Protein AF-A0A445EVN9-F1 (afdb_monomer_lite)

Organism: Arachis hypogaea (NCBI:txid3818)

Secondary structure (DSSP, 8-state):
--PPPPHHHHHHHSSGGG--HHHHHHHHHHHHHHHHHHHHHHHHHHTT--TT------HHHHHHHHGGGTTEEEEEESSSPPPHHHHHHHH-TTTEEEEE-STT-EEEEESSHHHHHHHHHS---EETTEEEE-

Radius of gyration: 21.84 Å; chains: 1; bounding box: 47×45×53 Å

pLDDT: mean 78.11, std 15.09, range [34.69, 95.94]

Structure (mmCIF, N/CA/C/O backbone):
data_AF-A0A445EVN9-F1
#
_entry.id   AF-A0A445EVN9-F1
#
loop_
_atom_site.group_PDB
_atom_site.id
_atom_site.type_symbol
_atom_site.label_atom_id
_atom_site.label_alt_id
_atom_site.label_comp_id
_atom_site.label_asym_id
_atom_site.label_entity_id
_atom_site.label_seq_id
_atom_site.pdbx_PDB_ins_code
_atom_site.Cartn_x
_atom_site.Cartn_y
_atom_site.Cartn_z
_atom_site.occupancy
_atom_site.B_iso_or_equiv
_atom_site.auth_seq_id
_atom_site.auth_comp_id
_atom_site.auth_asym_id
_atom_site.auth_atom_id
_atom_site.pdbx_PDB_model_num
ATOM 1 N N . MET A 1 1 ? 26.469 -20.222 -30.164 1.00 34.69 1 MET A N 1
ATOM 2 C CA . MET A 1 1 ? 27.110 -19.457 -29.073 1.00 34.69 1 MET A CA 1
ATOM 3 C C . MET A 1 1 ? 26.797 -17.992 -29.316 1.00 34.69 1 MET A C 1
ATOM 5 O O . MET A 1 1 ? 27.356 -17.423 -30.239 1.00 34.69 1 MET A O 1
ATOM 9 N N . ASN A 1 2 ? 25.846 -17.418 -28.577 1.00 35.78 2 ASN A N 1
ATOM 10 C CA . ASN A 1 2 ? 25.502 -16.001 -28.709 1.00 35.78 2 ASN A CA 1
ATOM 11 C C . ASN A 1 2 ? 26.506 -15.181 -27.894 1.00 35.78 2 ASN A C 1
ATOM 13 O O . ASN A 1 2 ? 26.498 -15.250 -26.665 1.00 35.78 2 ASN A O 1
ATOM 17 N N . GLN A 1 3 ? 27.384 -14.443 -28.573 1.00 41.44 3 GLN A N 1
ATOM 18 C CA . GLN A 1 3 ? 28.215 -13.430 -27.928 1.00 41.44 3 GLN A CA 1
ATOM 19 C C . GLN A 1 3 ? 27.314 -12.279 -27.473 1.00 41.44 3 GLN A C 1
ATOM 21 O O . GLN A 1 3 ? 26.595 -11.687 -28.274 1.00 41.44 3 GLN A O 1
ATOM 26 N N . LYS A 1 4 ? 27.328 -11.989 -26.169 1.00 44.84 4 LYS A N 1
ATOM 27 C CA . LYS A 1 4 ? 26.707 -10.784 -25.618 1.00 44.84 4 LYS A CA 1
ATOM 28 C C . LYS A 1 4 ? 27.562 -9.584 -26.022 1.00 44.84 4 LYS A C 1
ATOM 30 O O . LYS A 1 4 ? 28.739 -9.537 -25.678 1.00 44.84 4 LYS A O 1
ATOM 35 N N . ILE A 1 5 ? 26.961 -8.650 -26.750 1.00 50.25 5 ILE A N 1
ATOM 36 C CA . ILE A 1 5 ? 27.564 -7.360 -27.090 1.00 50.25 5 ILE A CA 1
ATOM 37 C C . ILE A 1 5 ? 27.671 -6.539 -25.786 1.00 50.25 5 ILE A C 1
ATOM 39 O O . ILE A 1 5 ? 26.686 -6.479 -25.042 1.00 50.25 5 ILE A O 1
ATOM 43 N N . PRO A 1 6 ? 28.841 -5.965 -25.449 1.00 55.69 6 PRO A N 1
ATOM 44 C CA . PRO A 1 6 ? 29.012 -5.117 -24.273 1.00 55.69 6 PRO A CA 1
ATOM 45 C C . PRO A 1 6 ? 28.064 -3.915 -24.303 1.00 55.69 6 PRO A C 1
ATOM 47 O O . PRO A 1 6 ? 27.821 -3.332 -25.355 1.00 55.69 6 PRO A O 1
ATOM 50 N N . TYR A 1 7 ? 27.560 -3.503 -23.138 1.00 45.84 7 TYR A N 1
ATOM 51 C CA . TYR A 1 7 ? 26.617 -2.383 -23.006 1.00 45.84 7 TYR A CA 1
ATOM 52 C C . TYR A 1 7 ? 27.130 -1.087 -23.664 1.00 45.84 7 TYR A C 1
ATOM 54 O O . TYR A 1 7 ? 26.363 -0.362 -24.287 1.00 45.84 7 TYR A O 1
ATOM 62 N N . LEU A 1 8 ? 28.444 -0.847 -23.601 1.00 49.94 8 LEU A N 1
ATOM 63 C CA . LEU A 1 8 ? 29.109 0.277 -24.268 1.00 49.94 8 LEU A CA 1
ATOM 64 C C . LEU A 1 8 ? 28.982 0.233 -25.800 1.00 49.94 8 LEU A C 1
ATOM 66 O O . LEU A 1 8 ? 28.752 1.271 -26.406 1.00 49.94 8 LEU A O 1
ATOM 70 N N . ASP A 1 9 ? 29.02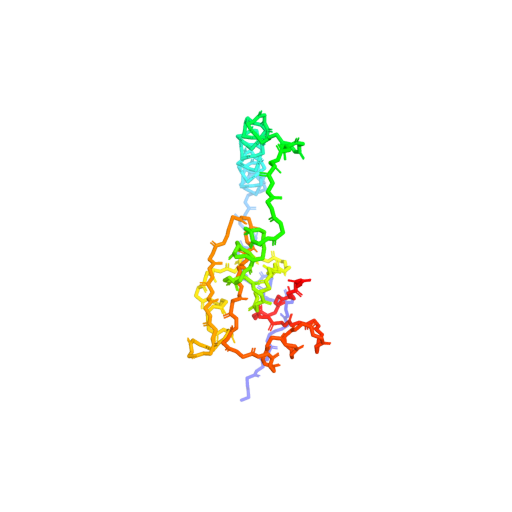8 -0.947 -26.417 1.00 50.34 9 ASP A N 1
ATOM 71 C CA . ASP A 1 9 ? 28.878 -1.093 -27.871 1.00 50.34 9 ASP A CA 1
ATOM 72 C C . ASP A 1 9 ? 27.411 -0.963 -28.318 1.00 50.34 9 ASP A C 1
ATOM 74 O O . ASP A 1 9 ? 27.139 -0.520 -29.433 1.00 50.34 9 ASP A O 1
ATOM 78 N N . MET A 1 10 ? 26.443 -1.280 -27.446 1.00 51.41 10 MET A N 1
ATOM 79 C CA . MET A 1 10 ? 25.017 -1.049 -27.730 1.00 51.41 10 MET A CA 1
ATOM 80 C C . MET A 1 10 ? 24.660 0.446 -27.703 1.00 51.41 10 MET A C 1
ATOM 82 O O . MET A 1 10 ? 23.813 0.893 -28.475 1.00 51.41 10 MET A O 1
ATOM 86 N N . VAL A 1 11 ? 25.324 1.218 -26.837 1.00 52.47 11 VAL A N 1
ATOM 87 C CA . VAL A 1 11 ? 25.131 2.672 -26.709 1.00 52.47 11 VAL A CA 1
ATOM 88 C C . VAL A 1 11 ? 25.757 3.427 -27.886 1.00 52.47 11 VAL A C 1
ATOM 90 O O . VAL A 1 11 ? 25.196 4.421 -28.335 1.00 52.47 11 VAL A O 1
ATOM 93 N N . VAL A 1 12 ? 26.867 2.927 -28.435 1.00 53.94 12 VAL A N 1
ATOM 94 C CA . VAL A 1 12 ? 27.534 3.526 -29.605 1.00 53.94 12 VAL A CA 1
ATOM 95 C C . VAL A 1 12 ? 26.875 3.093 -30.929 1.00 53.94 12 VAL A C 1
ATOM 97 O O . VAL A 1 12 ? 26.947 3.812 -31.917 1.00 53.94 12 VAL A O 1
ATOM 100 N N . GLY A 1 13 ? 26.174 1.951 -30.964 1.00 48.75 13 GLY A N 1
ATOM 101 C CA . GLY A 1 13 ? 25.584 1.396 -32.193 1.00 48.75 13 GLY A CA 1
ATOM 102 C C . GLY A 1 13 ? 24.189 1.907 -32.582 1.00 48.75 13 GLY A C 1
ATOM 103 O O . GLY A 1 13 ? 23.789 1.744 -33.733 1.00 48.75 13 GLY A O 1
ATOM 104 N N . ASN A 1 14 ? 23.444 2.532 -31.664 1.00 51.78 14 ASN A N 1
ATOM 105 C CA . ASN A 1 14 ? 22.074 2.992 -31.915 1.00 51.78 14 ASN A CA 1
ATOM 106 C C . ASN A 1 14 ? 21.975 4.523 -31.918 1.00 51.78 14 ASN A C 1
ATOM 108 O O . ASN A 1 14 ? 21.454 5.129 -30.989 1.00 51.78 14 ASN A O 1
ATOM 112 N N . GLY A 1 15 ? 22.439 5.145 -33.004 1.00 51.81 15 GLY A N 1
ATOM 113 C CA . GLY A 1 15 ? 21.881 6.408 -33.504 1.00 51.81 15 GLY A CA 1
ATOM 114 C C . GLY A 1 15 ? 22.000 7.657 -32.622 1.00 51.81 15 GLY A C 1
ATOM 115 O O . GLY A 1 15 ? 21.348 8.652 -32.934 1.00 51.81 15 GLY A O 1
ATOM 116 N N . PHE A 1 16 ? 22.828 7.655 -31.575 1.00 49.03 16 PHE A N 1
ATOM 117 C CA . PHE A 1 16 ? 23.140 8.880 -30.829 1.00 49.03 16 PHE A CA 1
ATOM 118 C C . PHE A 1 16 ? 23.998 9.864 -31.637 1.00 49.03 16 PHE A C 1
ATOM 120 O O . PHE A 1 16 ? 23.932 11.065 -31.390 1.00 49.03 16 PHE A O 1
ATOM 127 N N . ASP A 1 17 ? 24.698 9.388 -32.671 1.00 51.22 17 ASP A N 1
ATOM 128 C CA . ASP A 1 17 ? 25.551 10.207 -33.545 1.00 51.22 17 ASP A CA 1
ATOM 129 C C . ASP A 1 17 ? 24.774 11.237 -34.394 1.00 51.22 17 ASP A C 1
ATOM 131 O O . ASP A 1 17 ? 25.381 12.108 -35.012 1.00 51.22 17 ASP A O 1
ATOM 135 N N . ASN A 1 18 ? 23.435 11.165 -34.417 1.00 55.16 18 ASN A N 1
ATOM 136 C CA . ASN A 1 18 ? 22.561 12.063 -35.185 1.00 55.16 18 ASN A CA 1
ATOM 137 C C . ASN A 1 18 ? 21.544 12.838 -34.330 1.00 55.16 18 ASN A C 1
ATOM 139 O O . ASN A 1 18 ? 20.679 13.524 -34.882 1.00 55.16 18 ASN A O 1
ATOM 143 N N . LEU A 1 19 ? 21.605 12.742 -33.000 1.00 58.00 19 LEU A N 1
ATOM 144 C CA . LEU A 1 19 ? 20.727 13.537 -32.144 1.00 58.00 19 LEU A CA 1
ATOM 145 C C . LEU A 1 19 ? 21.308 14.944 -32.003 1.00 58.00 19 LEU A C 1
ATOM 147 O O . LEU A 1 19 ? 22.260 15.169 -31.260 1.00 58.00 19 LEU A O 1
ATOM 151 N N . ASP A 1 20 ? 20.723 15.889 -32.744 1.00 76.31 20 ASP A N 1
ATOM 152 C CA . ASP A 1 20 ? 21.038 17.313 -32.628 1.00 76.31 20 ASP A CA 1
ATOM 153 C C . ASP A 1 20 ? 20.936 17.724 -31.145 1.00 76.31 20 ASP A C 1
ATOM 155 O O . ASP 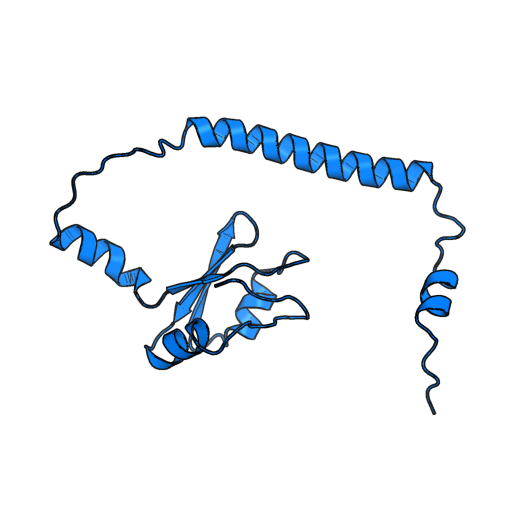A 1 20 ? 19.869 17.558 -30.540 1.00 76.31 20 ASP A O 1
ATOM 159 N N . PRO A 1 21 ? 22.004 18.277 -30.540 1.00 75.38 21 PRO A N 1
ATOM 160 C CA . PRO A 1 21 ? 21.973 18.802 -29.178 1.00 75.38 21 PRO A CA 1
ATOM 161 C C . PRO A 1 21 ? 20.806 19.761 -28.925 1.00 75.38 21 PRO A C 1
ATOM 163 O O . PRO A 1 21 ? 20.281 19.815 -27.814 1.00 75.38 21 PRO A O 1
ATOM 166 N N . LYS A 1 22 ? 20.348 20.482 -29.958 1.00 74.06 22 LYS A N 1
ATOM 167 C CA . LYS A 1 22 ? 19.146 21.319 -29.875 1.00 74.06 22 LYS A CA 1
ATOM 168 C C . LYS A 1 22 ? 17.882 2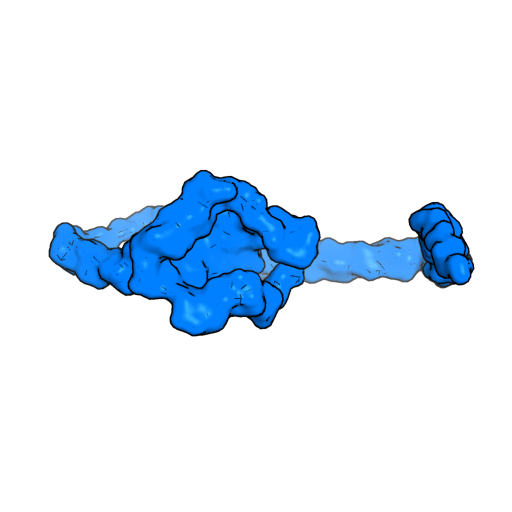0.498 -29.676 1.00 74.06 22 LYS A C 1
ATOM 170 O O . LYS A 1 22 ? 17.023 20.915 -28.910 1.00 74.06 22 LYS A O 1
ATOM 175 N N . LYS A 1 23 ? 17.774 19.332 -30.319 1.00 73.19 23 LYS A N 1
ATOM 176 C CA . LYS A 1 23 ? 16.617 18.447 -30.177 1.00 73.19 23 LYS A CA 1
ATOM 177 C C . LYS A 1 23 ? 16.560 17.812 -28.793 1.00 73.19 23 LYS A C 1
ATOM 179 O O . LYS A 1 23 ? 15.482 17.702 -28.225 1.00 73.19 23 LYS A O 1
ATOM 184 N N . ILE A 1 24 ? 17.716 17.466 -28.225 1.00 74.00 24 ILE A N 1
ATOM 185 C CA . ILE A 1 24 ? 17.816 17.013 -26.829 1.00 74.00 24 ILE A CA 1
ATOM 186 C C . ILE A 1 24 ? 17.387 18.136 -25.882 1.00 74.00 24 ILE A C 1
ATOM 188 O O . ILE A 1 24 ? 16.543 17.919 -25.019 1.00 74.00 24 ILE A O 1
ATOM 192 N N . ALA A 1 25 ? 17.925 19.345 -26.061 1.00 79.38 25 ALA A N 1
ATOM 193 C CA . ALA A 1 25 ? 17.560 20.494 -25.238 1.00 79.38 25 ALA A CA 1
ATOM 194 C C . ALA A 1 25 ? 16.063 20.831 -25.331 1.00 79.38 25 ALA A C 1
ATOM 196 O O . ALA A 1 25 ? 15.469 21.217 -24.331 1.00 79.38 25 ALA A O 1
ATOM 197 N N . GLU A 1 26 ? 15.454 20.657 -26.504 1.00 83.94 26 GLU A N 1
ATOM 198 C CA . GLU A 1 26 ? 14.024 20.867 -26.729 1.00 83.94 26 GLU A CA 1
ATOM 199 C C . GLU A 1 26 ? 13.174 19.810 -26.014 1.00 83.94 26 GLU A C 1
ATOM 201 O O . GLU A 1 26 ? 12.278 20.181 -25.265 1.00 83.94 26 GLU A O 1
ATOM 206 N N . LEU A 1 27 ? 13.505 18.520 -26.151 1.00 76.56 27 LEU A N 1
ATOM 207 C CA . LEU A 1 27 ? 12.807 17.435 -25.445 1.00 76.56 27 LEU A CA 1
ATOM 208 C C . LEU A 1 27 ? 12.886 17.605 -23.922 1.00 76.56 27 LEU A C 1
ATOM 210 O O . LEU A 1 27 ? 11.885 17.464 -23.224 1.00 76.56 27 LEU A O 1
ATOM 214 N N . VAL A 1 28 ? 14.066 17.969 -23.413 1.00 77.56 28 VAL A N 1
ATOM 215 C CA . VAL A 1 28 ? 14.262 18.258 -21.989 1.00 77.56 28 VAL A CA 1
ATOM 216 C C . VAL A 1 28 ? 13.456 19.496 -21.583 1.00 77.56 28 VAL A C 1
ATOM 218 O O . VAL A 1 28 ? 12.756 19.471 -20.577 1.00 77.56 28 VAL A O 1
ATOM 221 N N . ALA A 1 29 ? 13.487 20.578 -22.364 1.00 84.81 29 ALA A N 1
ATOM 222 C CA . ALA A 1 29 ? 12.720 21.784 -22.056 1.00 84.81 29 ALA A CA 1
ATOM 223 C C . ALA A 1 29 ? 11.202 21.531 -22.046 1.00 84.81 29 ALA A C 1
ATOM 225 O O . ALA A 1 29 ? 10.507 22.052 -21.173 1.00 84.81 29 ALA A O 1
ATOM 226 N N . GLU A 1 30 ? 10.688 20.722 -22.974 1.00 78.50 30 GLU A N 1
ATOM 227 C CA . GLU A 1 30 ? 9.281 20.315 -23.033 1.00 78.50 30 GLU A CA 1
ATOM 228 C C . GLU A 1 30 ? 8.870 19.512 -21.791 1.00 78.50 30 GLU A C 1
ATOM 230 O O . GLU A 1 30 ? 7.841 19.814 -21.181 1.00 78.50 30 GLU A O 1
ATOM 235 N N . GLU A 1 31 ? 9.694 18.551 -21.364 1.00 81.12 31 GLU A N 1
ATOM 236 C CA . GLU A 1 31 ? 9.481 17.776 -20.138 1.00 81.12 31 GLU A CA 1
ATOM 237 C C . GLU A 1 31 ? 9.459 18.680 -18.892 1.00 81.12 31 GLU A C 1
ATOM 239 O O . GLU A 1 31 ? 8.527 18.619 -18.087 1.00 81.12 31 GLU A O 1
ATOM 244 N N . TYR A 1 32 ? 10.433 19.588 -18.759 1.00 74.88 32 TYR A N 1
ATOM 245 C CA . TYR A 1 32 ? 10.504 20.538 -17.643 1.00 74.88 32 TYR A CA 1
ATOM 246 C C . TYR A 1 32 ? 9.304 21.493 -17.607 1.00 74.88 32 TYR A C 1
ATOM 248 O O . TYR A 1 32 ? 8.719 21.707 -16.545 1.00 74.88 32 TYR A O 1
ATOM 256 N N . MET A 1 33 ? 8.907 22.045 -18.755 1.00 82.31 33 MET A N 1
ATOM 257 C CA . MET A 1 33 ? 7.748 22.938 -18.872 1.00 82.31 33 MET A CA 1
ATOM 258 C C . MET A 1 33 ? 6.434 22.208 -18.566 1.00 82.31 33 MET A C 1
ATOM 260 O O . MET A 1 33 ? 5.535 22.786 -17.953 1.00 82.31 33 MET A O 1
ATOM 264 N N . SER A 1 34 ? 6.318 20.940 -18.972 1.00 73.88 34 SER A N 1
ATOM 265 C CA . SER A 1 34 ? 5.175 20.081 -18.647 1.00 73.88 34 SER A CA 1
ATOM 266 C C . SER A 1 34 ? 5.092 19.821 -17.142 1.00 73.88 34 SER A C 1
ATOM 268 O O . SER A 1 34 ? 4.049 20.057 -16.529 1.00 73.88 34 SER A O 1
ATOM 270 N N . ASN A 1 35 ? 6.213 19.442 -16.522 1.00 71.69 35 ASN A N 1
ATOM 271 C CA . ASN A 1 35 ? 6.305 19.240 -15.078 1.00 71.69 35 ASN A CA 1
ATOM 272 C C . ASN A 1 35 ? 5.999 20.530 -14.304 1.00 71.69 35 ASN A C 1
ATOM 274 O O . ASN A 1 35 ? 5.308 20.492 -13.288 1.00 71.69 35 ASN A O 1
ATOM 278 N N . GLN A 1 36 ? 6.448 21.687 -14.799 1.00 75.38 36 GLN A N 1
ATOM 279 C CA . GLN A 1 36 ? 6.161 22.980 -14.183 1.00 75.38 36 GLN A CA 1
ATOM 280 C C . GLN A 1 36 ? 4.671 23.338 -14.252 1.00 75.38 36 GLN A C 1
ATOM 282 O O . GLN A 1 36 ? 4.094 23.705 -13.231 1.00 75.38 36 GLN A O 1
ATOM 287 N N . LYS A 1 37 ? 4.023 23.179 -15.413 1.00 75.44 37 LYS A N 1
ATOM 288 C CA . LYS A 1 37 ? 2.571 23.392 -15.547 1.00 75.44 37 LYS A CA 1
ATOM 289 C C . LYS A 1 37 ? 1.768 22.443 -14.660 1.00 75.44 37 LYS A C 1
ATOM 291 O O . LYS A 1 37 ? 0.773 22.853 -14.069 1.00 75.44 37 LYS A O 1
ATOM 296 N N . PHE A 1 38 ? 2.207 21.191 -14.545 1.00 71.19 38 PHE A N 1
ATOM 297 C CA . PHE A 1 38 ? 1.605 20.214 -13.644 1.00 71.19 38 PHE A CA 1
ATOM 298 C C . PHE A 1 38 ? 1.724 20.645 -12.172 1.00 71.19 38 PHE A C 1
ATOM 300 O O . PHE A 1 38 ? 0.738 20.640 -11.436 1.00 71.19 38 PHE A O 1
ATOM 307 N N . LEU A 1 39 ? 2.908 21.103 -11.755 1.00 69.00 39 LEU A N 1
ATOM 308 C CA . LEU A 1 39 ? 3.152 21.641 -10.413 1.00 69.00 39 LEU A CA 1
ATOM 309 C C . LEU A 1 39 ? 2.322 22.903 -10.126 1.00 69.00 39 LEU A C 1
ATOM 311 O O . LEU A 1 39 ? 1.832 23.069 -9.012 1.00 69.00 39 LEU A O 1
ATOM 315 N N . GLU A 1 40 ? 2.149 23.788 -11.107 1.00 72.44 40 GLU A N 1
ATOM 316 C CA . GLU A 1 40 ? 1.320 24.995 -10.988 1.00 72.44 40 GLU A CA 1
ATOM 317 C C . GLU A 1 40 ? -0.168 24.649 -10.835 1.00 72.44 40 GLU A C 1
ATOM 319 O O . GLU A 1 40 ? -0.808 25.144 -9.910 1.00 72.44 40 GLU A O 1
ATOM 324 N N . ALA A 1 41 ? -0.696 23.716 -11.633 1.00 70.31 41 ALA A N 1
ATOM 325 C CA . ALA A 1 41 ? -2.072 23.236 -11.489 1.00 70.31 41 ALA A CA 1
ATOM 326 C C . ALA A 1 41 ? -2.331 22.562 -10.124 1.00 70.31 41 ALA A C 1
ATOM 328 O O . ALA A 1 41 ? -3.418 22.694 -9.557 1.00 70.31 41 ALA A O 1
ATOM 329 N N . ARG A 1 42 ? -1.330 21.873 -9.551 1.00 64.75 42 ARG A N 1
ATOM 330 C CA . ARG A 1 42 ? -1.427 21.315 -8.190 1.00 64.75 42 ARG A CA 1
ATOM 331 C C . ARG A 1 42 ? -1.447 22.384 -7.107 1.00 64.75 42 ARG A C 1
ATOM 333 O O . ARG A 1 42 ? -2.183 22.207 -6.142 1.00 64.75 42 ARG A O 1
ATOM 340 N N . LYS A 1 43 ? -0.704 23.487 -7.254 1.00 63.94 43 LYS A N 1
ATOM 341 C CA . LYS A 1 43 ? -0.745 24.599 -6.284 1.00 63.94 43 LYS A CA 1
ATOM 342 C C . LYS A 1 43 ? -2.151 25.181 -6.154 1.00 63.94 43 LYS A C 1
ATOM 344 O O . LYS A 1 43 ? -2.585 25.472 -5.043 1.00 63.94 43 LYS A O 1
ATOM 349 N N . ASP A 1 44 ? -2.883 25.284 -7.260 1.00 62.66 44 ASP A N 1
ATOM 350 C CA . ASP A 1 44 ? -4.275 25.738 -7.237 1.00 62.66 44 ASP A CA 1
ATOM 351 C C . ASP A 1 44 ? -5.177 24.740 -6.486 1.00 62.66 44 ASP A C 1
ATOM 353 O O . ASP A 1 44 ? -6.029 25.146 -5.695 1.00 62.66 44 ASP A O 1
ATOM 357 N N . LEU A 1 45 ? -4.943 23.429 -6.630 1.00 60.22 45 LEU A N 1
ATOM 358 C CA . LEU A 1 45 ? -5.658 22.387 -5.879 1.00 60.22 45 LEU A CA 1
ATOM 359 C C . LEU A 1 45 ? -5.266 22.339 -4.386 1.00 60.22 45 LEU A C 1
ATOM 361 O O . LEU A 1 45 ? -6.112 22.069 -3.533 1.00 60.22 45 LEU A O 1
ATOM 365 N N . GLU A 1 46 ? -4.012 22.646 -4.044 1.00 59.53 46 GLU A N 1
ATOM 366 C CA . GLU A 1 46 ? -3.536 22.738 -2.656 1.00 59.53 46 GLU A CA 1
ATOM 367 C C . GLU A 1 46 ? -4.268 23.834 -1.873 1.00 59.53 46 GLU A C 1
ATOM 369 O O . GLU A 1 46 ? -4.496 23.675 -0.676 1.00 59.53 46 GLU A O 1
ATOM 374 N N . THR A 1 47 ? -4.720 24.906 -2.538 1.00 59.62 47 THR A N 1
ATOM 375 C CA . THR A 1 47 ? -5.558 25.932 -1.891 1.00 59.62 47 THR A CA 1
ATOM 376 C C . THR A 1 47 ? -6.962 25.433 -1.523 1.00 59.62 47 THR A C 1
ATOM 378 O O . THR A 1 47 ? -7.597 26.003 -0.633 1.00 59.62 47 THR A O 1
ATOM 381 N N . LEU A 1 48 ? -7.439 24.351 -2.153 1.00 60.50 48 LEU A N 1
ATOM 382 C CA . LEU A 1 48 ? -8.719 23.703 -1.848 1.00 60.50 48 LEU A CA 1
ATOM 383 C C . LEU A 1 48 ? -8.585 22.656 -0.730 1.00 60.50 48 LEU A C 1
ATOM 385 O O . LEU A 1 48 ? -9.543 22.389 0.003 1.00 60.50 48 LEU A O 1
ATOM 389 N N . PHE A 1 49 ? -7.396 22.072 -0.566 1.00 62.44 49 PHE A N 1
ATOM 390 C CA . PHE A 1 49 ? -7.116 21.144 0.519 1.00 62.44 49 PHE A CA 1
ATOM 391 C C . PHE A 1 49 ? -6.907 21.930 1.814 1.00 62.44 49 PHE A C 1
ATOM 393 O O . PHE A 1 49 ? -5.897 22.595 1.999 1.00 62.44 49 PHE A O 1
ATOM 400 N N . ASN A 1 50 ? -7.861 21.856 2.742 1.00 68.56 50 ASN A N 1
ATOM 401 C CA . ASN A 1 50 ? -7.650 22.356 4.097 1.00 68.56 50 ASN A CA 1
ATOM 402 C C . ASN A 1 50 ? -6.925 21.270 4.917 1.00 68.56 50 ASN A C 1
ATOM 404 O O . ASN A 1 50 ? -7.596 20.364 5.424 1.00 68.56 50 ASN A O 1
ATOM 408 N N . PRO A 1 51 ? -5.594 21.352 5.126 1.00 67.31 51 PRO A N 1
ATOM 409 C CA . PRO A 1 51 ? -4.843 20.332 5.863 1.00 67.31 51 PRO A CA 1
ATOM 410 C C . PRO A 1 51 ? -5.262 20.223 7.339 1.00 67.31 51 PRO A C 1
ATOM 412 O O . PRO A 1 51 ? -4.836 19.308 8.037 1.00 67.31 51 PRO A O 1
ATOM 415 N N . LYS A 1 52 ? -6.091 21.154 7.833 1.00 70.06 52 LYS A N 1
ATOM 416 C CA . LYS A 1 52 ? -6.623 21.194 9.202 1.00 70.06 52 LYS A CA 1
ATOM 417 C C . LYS A 1 52 ? -8.144 21.025 9.250 1.00 70.06 52 LYS A C 1
ATOM 419 O O . LYS A 1 52 ? -8.793 21.554 10.154 1.00 70.06 52 LYS A O 1
ATOM 424 N N . LEU A 1 53 ? -8.734 20.308 8.293 1.00 77.12 53 LEU A N 1
ATOM 425 C CA . LEU A 1 53 ? -10.156 19.976 8.341 1.00 77.12 53 LEU A CA 1
ATOM 426 C C . LEU A 1 53 ? -10.466 19.165 9.614 1.00 77.12 53 LEU A C 1
ATOM 428 O O . LEU A 1 53 ? -10.113 17.994 9.731 1.00 77.12 53 LEU A O 1
ATOM 432 N N . SER A 1 54 ? -11.126 19.797 10.585 1.00 78.38 54 SER A N 1
ATOM 433 C CA . SER A 1 54 ? -11.545 19.146 11.827 1.00 78.38 54 SER A CA 1
ATOM 434 C C . SER A 1 54 ? -12.953 18.588 11.658 1.00 78.38 54 SER A C 1
ATOM 436 O O . SER A 1 54 ? -13.943 19.318 11.731 1.00 78.38 54 SER A O 1
ATOM 438 N N . ILE A 1 55 ? -13.041 17.286 11.393 1.00 84.69 55 ILE A N 1
ATOM 439 C CA . ILE A 1 55 ? -14.311 16.564 11.316 1.00 84.69 55 ILE A CA 1
ATOM 440 C C . ILE A 1 55 ? -14.602 15.990 12.705 1.00 84.69 55 ILE A C 1
ATOM 442 O O . ILE A 1 55 ? -13.784 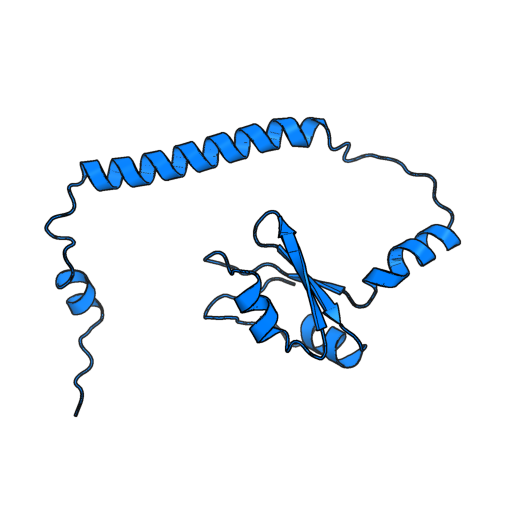15.267 13.274 1.00 84.69 55 ILE A O 1
ATOM 446 N N . LYS A 1 56 ? -15.775 16.299 13.268 1.00 91.06 56 LYS A N 1
ATOM 447 C CA . LYS A 1 56 ? -16.245 15.657 14.502 1.00 91.06 56 LYS A CA 1
ATOM 448 C C . LYS A 1 56 ? -16.800 14.281 14.151 1.00 91.06 56 LYS A C 1
ATOM 450 O O . LYS A 1 56 ? -17.791 14.197 13.435 1.00 91.06 56 LYS A O 1
ATOM 455 N N . VAL A 1 57 ? -16.168 13.227 14.658 1.00 92.69 57 VAL A N 1
ATOM 456 C CA . VAL A 1 57 ? -16.540 11.834 14.376 1.00 92.69 57 VAL A CA 1
ATOM 457 C C . VAL A 1 57 ? -16.588 11.065 15.692 1.00 92.69 57 VAL A C 1
ATOM 459 O O . VAL A 1 57 ? -15.710 11.226 16.542 1.00 92.69 57 VAL A O 1
ATOM 462 N N . THR A 1 58 ? -17.603 10.228 15.893 1.00 95.94 58 THR A N 1
ATOM 463 C CA . THR A 1 58 ? -17.623 9.304 17.032 1.00 95.94 58 THR A CA 1
ATOM 464 C C . THR A 1 58 ? -16.638 8.154 16.810 1.00 95.94 58 THR A C 1
ATOM 466 O O . THR A 1 58 ? -16.305 7.793 15.681 1.00 95.94 58 THR A O 1
ATOM 469 N N . LEU A 1 59 ? -16.202 7.495 17.888 1.00 93.81 59 LEU A N 1
ATOM 470 C CA . LEU A 1 59 ? -15.315 6.330 17.774 1.00 93.81 59 LEU A CA 1
ATOM 471 C C . LEU A 1 59 ? -15.940 5.191 16.945 1.00 93.81 59 LEU A C 1
ATOM 473 O O . LEU A 1 59 ? -15.222 4.444 16.281 1.00 93.81 59 LEU A O 1
ATOM 477 N N . LYS A 1 60 ? -17.269 5.040 16.996 1.00 95.81 60 LYS A N 1
ATOM 478 C CA . LYS A 1 60 ? -17.996 4.031 16.218 1.00 95.81 60 LYS A CA 1
ATOM 479 C C . LYS A 1 60 ? -17.925 4.343 14.724 1.00 95.81 60 LYS A C 1
ATOM 481 O O . LYS A 1 60 ? -17.518 3.477 13.959 1.00 95.81 60 LYS A O 1
ATOM 486 N N . GLU A 1 61 ? -18.246 5.574 14.339 1.00 95.81 61 GLU A N 1
ATOM 487 C CA . GLU A 1 61 ? -18.186 6.027 12.944 1.00 95.81 61 GLU A CA 1
ATOM 488 C C . GLU A 1 61 ? -16.766 5.935 12.389 1.00 95.81 61 GLU A C 1
ATOM 490 O O . GLU A 1 61 ? -16.574 5.370 11.319 1.00 95.81 61 GLU A O 1
ATOM 495 N N . TYR A 1 62 ? -15.760 6.378 13.150 1.00 92.69 62 TYR A N 1
ATOM 496 C CA . TYR A 1 62 ? -14.358 6.254 12.748 1.00 92.69 62 TYR A CA 1
ATOM 497 C C . TYR A 1 62 ? -13.980 4.794 12.468 1.00 92.69 62 TYR A C 1
ATOM 499 O O . TYR A 1 62 ? -13.429 4.470 11.417 1.00 92.69 62 TYR A O 1
ATOM 507 N N . LYS A 1 63 ? -14.334 3.878 13.380 1.00 93.56 63 LYS A N 1
ATOM 508 C CA . LYS A 1 63 ? -14.099 2.442 13.178 1.00 93.56 63 LYS A CA 1
ATOM 509 C C . LYS A 1 63 ? -14.811 1.931 11.931 1.00 93.56 63 LYS A C 1
ATOM 511 O O . LYS A 1 63 ? -14.211 1.157 11.192 1.00 93.56 63 LYS A O 1
ATOM 516 N N . ASP A 1 64 ? -16.058 2.339 11.710 1.00 95.38 64 ASP A N 1
ATOM 517 C CA . ASP A 1 64 ? -16.848 1.941 10.547 1.00 95.38 64 ASP A CA 1
ATOM 518 C C . ASP A 1 64 ? -16.234 2.449 9.235 1.00 95.38 64 ASP A C 1
ATOM 520 O O . ASP A 1 64 ? -16.162 1.690 8.270 1.00 95.38 64 ASP A O 1
ATOM 524 N N . TRP A 1 65 ? -15.697 3.670 9.217 1.00 93.56 65 TRP A N 1
ATOM 525 C CA . TRP A 1 65 ? -15.008 4.246 8.059 1.00 93.56 65 TRP A CA 1
ATOM 526 C C . TRP A 1 65 ? -13.666 3.571 7.768 1.00 93.56 65 TRP A C 1
ATOM 528 O O . TRP A 1 65 ? -13.305 3.396 6.607 1.00 93.56 65 TRP A O 1
ATOM 538 N N . CYS A 1 66 ? -12.937 3.139 8.801 1.00 91.31 66 CYS A N 1
ATOM 539 C CA . CYS A 1 66 ? -11.665 2.435 8.631 1.00 91.31 66 CYS A CA 1
ATOM 540 C C . CYS A 1 66 ? -11.828 0.956 8.242 1.00 91.31 66 CYS A C 1
ATOM 542 O O . CYS A 1 66 ? -10.897 0.375 7.688 1.00 91.31 66 CYS A O 1
ATOM 544 N N . LYS A 1 67 ? -12.978 0.321 8.525 1.00 92.25 67 LYS A N 1
ATOM 545 C CA . LYS A 1 67 ? -13.228 -1.110 8.239 1.00 92.25 67 LYS A CA 1
ATOM 546 C C . LYS A 1 67 ? -12.801 -1.565 6.833 1.00 92.25 67 LYS A C 1
ATOM 548 O O . LYS A 1 67 ? -12.073 -2.555 6.775 1.00 92.25 67 LYS A O 1
ATOM 553 N N . PRO A 1 68 ? -13.202 -0.906 5.726 1.00 91.44 68 PRO A N 1
ATOM 554 C CA . PRO A 1 68 ? -12.852 -1.363 4.377 1.00 91.44 68 PRO A CA 1
ATOM 555 C C . PRO A 1 68 ? -11.355 -1.270 4.040 1.00 91.44 68 PRO A C 1
ATOM 557 O O . PRO A 1 68 ? -10.933 -1.865 3.048 1.00 91.44 68 PRO A O 1
ATOM 560 N N . TRP A 1 69 ? -10.568 -0.556 4.852 1.00 93.12 69 TRP A N 1
ATOM 561 C CA . TRP A 1 69 ? -9.158 -0.240 4.600 1.00 93.12 69 TRP A CA 1
ATOM 562 C C . TRP A 1 69 ? -8.185 -0.941 5.558 1.00 93.12 69 TRP A C 1
ATOM 564 O O . TRP A 1 69 ? -6.985 -0.713 5.485 1.00 93.12 69 TRP A O 1
ATOM 574 N N . LYS A 1 70 ? -8.679 -1.790 6.471 1.00 91.81 70 LYS A N 1
ATOM 575 C CA . LYS A 1 70 ? -7.852 -2.426 7.515 1.00 91.81 70 LYS A CA 1
ATOM 576 C C . LYS A 1 70 ? -6.736 -3.327 6.991 1.00 91.81 70 LYS A C 1
ATOM 578 O O . LYS A 1 70 ? -5.729 -3.476 7.668 1.00 91.81 70 LYS A O 1
ATOM 583 N N . LEU A 1 71 ? -6.951 -3.953 5.840 1.00 94.06 71 LEU A N 1
ATOM 584 C CA . LEU A 1 71 ? -5.991 -4.837 5.182 1.00 94.06 71 LEU A CA 1
ATOM 585 C C . LEU A 1 71 ? -5.539 -4.193 3.875 1.00 94.06 71 LEU A C 1
ATOM 587 O O . LEU A 1 71 ? -5.566 -4.836 2.830 1.00 94.06 71 LEU A O 1
ATOM 591 N N . SER A 1 72 ? -5.228 -2.900 3.915 1.00 95.31 72 SER A N 1
ATOM 592 C CA . SER A 1 72 ? -4.797 -2.152 2.742 1.00 95.31 72 SER A CA 1
ATOM 593 C C . SER A 1 72 ? -3.430 -1.523 2.967 1.00 95.31 72 SER A C 1
ATOM 595 O O . SER A 1 72 ? -3.170 -0.989 4.040 1.00 95.31 72 SER A O 1
ATOM 597 N N . LEU A 1 73 ? -2.592 -1.553 1.936 1.00 93.31 73 LEU A N 1
ATOM 598 C CA . LEU A 1 73 ? -1.290 -0.894 1.894 1.00 93.31 73 LEU A CA 1
ATOM 599 C C . LEU A 1 73 ? -1.280 0.128 0.763 1.00 93.31 73 LEU A C 1
ATOM 601 O O . LEU A 1 73 ? -1.804 -0.147 -0.316 1.00 93.31 73 LEU A O 1
ATOM 605 N N . ILE A 1 74 ? -0.702 1.299 1.013 1.00 93.62 74 ILE A N 1
ATOM 606 C CA . ILE A 1 74 ? -0.410 2.271 -0.039 1.00 93.62 74 ILE A CA 1
ATOM 607 C C . ILE A 1 74 ? 1.015 1.992 -0.484 1.00 93.62 74 ILE A C 1
ATOM 609 O O . ILE A 1 74 ? 1.921 2.070 0.331 1.00 93.62 74 ILE A O 1
ATOM 613 N N . VAL A 1 75 ? 1.212 1.674 -1.758 1.00 91.19 75 VAL A N 1
ATOM 614 C CA . VAL A 1 75 ? 2.538 1.389 -2.298 1.00 91.19 75 VAL A CA 1
ATOM 615 C C . VAL A 1 75 ? 2.933 2.394 -3.363 1.00 91.19 75 VAL A C 1
ATOM 617 O O . VAL A 1 75 ? 2.083 2.883 -4.109 1.00 91.19 75 VAL A O 1
ATOM 620 N N . LYS A 1 76 ? 4.230 2.677 -3.453 1.00 91.06 76 LYS A N 1
ATOM 621 C CA . LYS A 1 76 ? 4.812 3.536 -4.484 1.00 91.06 76 LYS A CA 1
ATOM 622 C C . LYS A 1 76 ? 6.039 2.879 -5.112 1.00 91.06 76 LYS A C 1
ATOM 624 O O . LYS A 1 76 ? 7.030 2.682 -4.407 1.00 91.06 76 LYS A O 1
ATOM 629 N N . PRO A 1 77 ? 6.017 2.578 -6.419 1.00 88.75 77 PRO A N 1
ATOM 630 C CA . PRO A 1 77 ? 7.210 2.173 -7.146 1.00 88.75 77 PRO A CA 1
ATOM 631 C C . PRO A 1 77 ? 8.238 3.308 -7.207 1.00 88.75 77 PRO A C 1
ATOM 633 O O . PRO A 1 77 ? 7.900 4.472 -7.431 1.00 88.75 77 PRO A O 1
ATOM 636 N N . LEU A 1 78 ? 9.505 2.958 -7.012 1.00 85.25 78 LEU A N 1
ATOM 637 C CA . LEU A 1 78 ? 10.655 3.838 -7.159 1.00 85.25 78 LEU A CA 1
ATOM 638 C C . LEU A 1 78 ? 11.269 3.674 -8.550 1.00 85.25 78 LEU A C 1
ATOM 640 O O . LEU A 1 78 ? 11.648 2.571 -8.947 1.00 85.25 78 LEU A O 1
ATOM 644 N N . GLY A 1 79 ? 11.427 4.790 -9.258 1.00 82.50 79 GLY A N 1
ATOM 645 C CA . GLY A 1 79 ? 11.959 4.827 -10.619 1.00 82.50 79 GLY A CA 1
ATOM 646 C C . GLY A 1 79 ? 10.882 5.214 -11.625 1.00 82.50 79 GLY A C 1
ATOM 647 O O . GLY A 1 79 ? 10.168 6.192 -11.403 1.00 82.50 79 GLY A O 1
ATOM 648 N N . GLU A 1 80 ? 10.794 4.475 -12.729 1.00 80.94 80 GLU A N 1
ATOM 649 C CA . GLU A 1 80 ? 9.801 4.722 -13.774 1.00 80.94 80 GLU A CA 1
ATOM 650 C C . GLU A 1 80 ? 8.373 4.441 -13.288 1.00 80.94 80 GLU A C 1
ATOM 652 O O . GLU A 1 80 ? 8.126 3.662 -12.361 1.00 80.94 80 GLU A O 1
ATOM 657 N N . ASN A 1 81 ? 7.412 5.102 -13.934 1.00 81.12 81 ASN A N 1
ATOM 658 C CA . ASN A 1 81 ? 6.001 4.913 -13.637 1.00 81.12 81 ASN A CA 1
ATOM 659 C C . ASN A 1 81 ? 5.578 3.496 -14.024 1.00 81.12 81 ASN A C 1
ATOM 661 O O . ASN A 1 81 ? 5.723 3.085 -15.177 1.00 81.12 81 ASN A O 1
ATOM 665 N N . LEU A 1 82 ? 4.993 2.767 -13.074 1.00 83.19 82 LEU A N 1
ATOM 666 C CA . LEU A 1 82 ? 4.357 1.496 -13.381 1.00 83.19 82 LEU A CA 1
ATOM 667 C C . LEU A 1 82 ? 2.909 1.762 -13.766 1.00 83.19 82 LEU A C 1
ATOM 669 O O . LEU A 1 82 ? 2.212 2.543 -13.129 1.00 83.19 82 LEU A O 1
ATOM 673 N N . ASN A 1 83 ? 2.430 1.091 -14.809 1.00 85.06 83 ASN A N 1
ATOM 674 C CA . ASN A 1 83 ? 1.002 1.099 -15.089 1.00 85.06 83 ASN A CA 1
ATOM 675 C C . ASN A 1 83 ? 0.263 0.150 -14.130 1.00 85.06 83 ASN A C 1
ATOM 677 O O . ASN A 1 83 ? 0.834 -0.817 -13.614 1.00 85.06 83 ASN A O 1
ATOM 681 N N . LEU A 1 84 ? -1.039 0.387 -13.948 1.00 85.94 84 LEU A N 1
ATOM 682 C CA . LEU A 1 84 ? -1.902 -0.441 -13.102 1.00 85.94 84 LEU A CA 1
ATOM 683 C C . LEU A 1 84 ? -1.787 -1.943 -13.424 1.00 85.94 84 LEU A C 1
ATOM 685 O O . LEU A 1 84 ? -1.758 -2.769 -12.516 1.00 85.94 84 LEU A O 1
ATOM 689 N N . GLN A 1 85 ? -1.656 -2.312 -14.703 1.00 86.94 85 GLN A N 1
ATOM 690 C CA . GLN A 1 85 ? -1.570 -3.717 -15.115 1.00 86.94 85 GLN A CA 1
ATOM 691 C C . GLN A 1 85 ? -0.309 -4.420 -14.596 1.00 86.94 85 GLN A C 1
ATOM 693 O O . GLN A 1 85 ? -0.362 -5.609 -14.275 1.00 86.94 85 GLN A O 1
ATOM 698 N N . ALA A 1 86 ? 0.828 -3.724 -14.524 1.00 86.56 86 ALA A N 1
ATOM 699 C CA . ALA A 1 86 ? 2.069 -4.276 -13.989 1.00 86.56 86 ALA A CA 1
ATOM 700 C C . ALA A 1 86 ? 1.922 -4.591 -12.494 1.00 86.56 86 ALA A C 1
ATOM 702 O O . ALA A 1 86 ? 2.279 -5.687 -12.051 1.00 86.56 86 ALA A O 1
ATOM 703 N N . VAL A 1 87 ? 1.308 -3.671 -11.745 1.00 87.00 87 VAL A N 1
ATOM 704 C CA . VAL A 1 87 ? 1.032 -3.842 -10.313 1.00 87.00 87 VAL A CA 1
ATOM 705 C C . VAL A 1 87 ? 0.007 -4.955 -10.086 1.00 87.00 87 VAL A C 1
ATOM 707 O O . VAL A 1 87 ? 0.241 -5.841 -9.269 1.00 87.00 87 VAL A O 1
ATOM 710 N N . GLU A 1 88 ? -1.085 -4.996 -10.854 1.00 87.38 88 GLU A N 1
ATOM 711 C CA . GLU A 1 88 ? -2.092 -6.065 -10.777 1.00 87.38 88 GLU A CA 1
ATOM 712 C C . GLU A 1 88 ? -1.509 -7.460 -11.048 1.00 87.38 88 GLU A C 1
ATOM 714 O O . GLU A 1 88 ? -1.892 -8.435 -10.394 1.00 87.38 88 GLU A O 1
ATOM 719 N N . ARG A 1 89 ? -0.572 -7.575 -12.000 1.00 85.06 89 ARG A N 1
ATOM 720 C CA . ARG A 1 89 ? 0.116 -8.842 -12.294 1.00 85.06 89 ARG A CA 1
ATOM 721 C C . ARG A 1 89 ? 0.985 -9.302 -11.129 1.00 85.06 89 ARG A C 1
ATOM 723 O O . ARG A 1 89 ? 0.946 -10.486 -10.800 1.00 85.06 89 ARG A O 1
ATOM 730 N N . TRP A 1 90 ? 1.731 -8.392 -10.502 1.00 82.75 90 TRP A N 1
ATOM 731 C CA . TRP A 1 90 ? 2.521 -8.706 -9.308 1.00 82.75 90 TRP A CA 1
ATOM 732 C C . TRP A 1 90 ? 1.635 -9.153 -8.143 1.00 82.75 90 TRP A C 1
ATOM 734 O O . TRP A 1 90 ? 1.918 -10.152 -7.485 1.00 82.75 90 TRP A O 1
ATOM 744 N N . ALA A 1 91 ? 0.522 -8.453 -7.937 1.00 77.81 91 ALA A N 1
ATOM 745 C CA . ALA A 1 91 ? -0.312 -8.606 -6.756 1.00 77.81 91 ALA A CA 1
ATOM 746 C C . ALA A 1 91 ? -1.081 -9.954 -6.716 1.00 77.81 91 ALA A C 1
ATOM 748 O O . ALA A 1 91 ? -1.569 -10.359 -5.667 1.00 77.81 91 ALA A O 1
ATOM 749 N N . ARG A 1 92 ? -1.116 -10.722 -7.818 1.00 73.62 92 ARG A N 1
ATOM 750 C CA . ARG A 1 92 ? -1.888 -11.977 -7.981 1.00 73.62 92 ARG A CA 1
ATOM 751 C C . ARG A 1 92 ? -3.396 -11.723 -7.823 1.00 73.62 92 ARG A C 1
ATOM 753 O O . ARG A 1 92 ? -3.960 -11.768 -6.731 1.00 73.62 92 ARG A O 1
ATOM 760 N N . LYS A 1 93 ? -4.045 -11.512 -8.972 1.00 63.31 93 LYS A N 1
ATOM 761 C CA . LYS A 1 93 ? -5.433 -11.045 -9.170 1.00 63.31 93 LYS A CA 1
ATOM 762 C C . LYS A 1 93 ? -6.519 -11.669 -8.276 1.00 63.31 93 LYS A C 1
ATOM 764 O O . LYS A 1 93 ? -7.513 -11.008 -7.992 1.00 63.31 93 LYS A O 1
ATOM 769 N N . ASP A 1 94 ? -6.341 -12.903 -7.816 1.00 69.00 94 ASP A N 1
ATOM 770 C CA . ASP A 1 94 ? -7.384 -13.638 -7.089 1.00 69.00 94 ASP A CA 1
ATOM 771 C C . ASP A 1 94 ? -7.361 -13.398 -5.570 1.00 69.00 94 ASP A C 1
ATOM 773 O O . ASP A 1 94 ? -8.296 -13.783 -4.870 1.00 69.00 94 ASP A O 1
ATOM 777 N N . ARG A 1 95 ? -6.292 -12.787 -5.038 1.00 75.81 95 ARG A N 1
ATOM 778 C CA . ARG A 1 95 ? -6.092 -12.626 -3.583 1.00 75.81 95 ARG A CA 1
ATOM 779 C C . ARG A 1 95 ? -6.115 -11.183 -3.108 1.00 75.81 95 ARG A C 1
ATOM 781 O O . ARG A 1 95 ? -6.394 -10.929 -1.931 1.00 75.81 95 ARG A O 1
ATOM 788 N N . VAL A 1 96 ? -5.877 -10.243 -4.014 1.00 86.81 96 VAL A N 1
ATOM 789 C CA . VAL A 1 96 ? -5.779 -8.820 -3.694 1.00 86.81 96 VAL A CA 1
ATOM 790 C C . VAL A 1 96 ? -6.473 -7.959 -4.741 1.00 86.81 96 VAL A C 1
ATOM 792 O O . VAL A 1 96 ? -6.579 -8.318 -5.912 1.00 86.81 96 VAL A O 1
ATOM 795 N N . ARG A 1 97 ? -6.945 -6.793 -4.309 1.00 91.44 97 ARG A N 1
ATOM 796 C CA . ARG A 1 97 ? -7.493 -5.747 -5.173 1.00 91.44 97 ARG A CA 1
ATOM 797 C C . ARG A 1 97 ? -6.497 -4.598 -5.236 1.00 91.44 97 ARG A C 1
ATOM 799 O O . ARG A 1 97 ? -6.117 -4.088 -4.189 1.00 91.44 97 ARG A O 1
ATOM 806 N N . VAL A 1 98 ? -6.152 -4.162 -6.440 1.00 92.19 98 VAL A N 1
ATOM 807 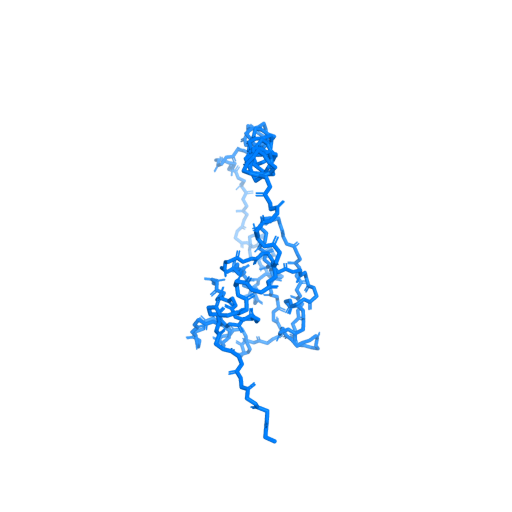C CA . VAL A 1 98 ? -5.337 -2.964 -6.667 1.00 92.19 98 VAL A CA 1
ATOM 808 C C . VAL A 1 98 ? -6.259 -1.821 -7.081 1.00 92.19 98 VAL A C 1
ATOM 810 O O . VAL A 1 98 ? -7.186 -2.020 -7.866 1.00 92.19 98 VAL A O 1
ATOM 813 N N . ILE A 1 99 ? -6.056 -0.645 -6.499 1.00 93.19 99 ILE A N 1
ATOM 814 C CA . ILE A 1 99 ? -6.748 0.593 -6.856 1.00 93.19 99 ILE A CA 1
ATOM 815 C C . ILE A 1 99 ? -5.669 1.607 -7.219 1.00 93.19 99 ILE A C 1
ATOM 817 O O . ILE A 1 99 ? -4.771 1.857 -6.416 1.00 93.19 99 ILE A O 1
ATOM 821 N N . ASP A 1 100 ? -5.766 2.153 -8.426 1.00 93.19 100 ASP A N 1
ATOM 822 C CA . ASP A 1 100 ? -4.892 3.222 -8.902 1.00 93.19 100 ASP A CA 1
ATOM 823 C C . ASP A 1 100 ? -5.188 4.517 -8.135 1.00 93.19 100 ASP A C 1
ATOM 825 O O . ASP A 1 100 ? -6.354 4.905 -7.994 1.00 93.19 100 ASP A O 1
ATOM 829 N N . LEU A 1 101 ? -4.147 5.143 -7.594 1.00 92.50 101 LEU A N 1
ATOM 830 C CA . LEU A 1 101 ? -4.204 6.470 -6.987 1.00 92.50 101 LEU A CA 1
ATOM 831 C C . LEU A 1 101 ? -3.417 7.446 -7.874 1.00 92.50 101 LEU A C 1
ATOM 833 O O . LEU A 1 101 ? -2.782 7.072 -8.853 1.00 92.50 101 LEU A O 1
ATOM 837 N N . GLU A 1 102 ? -3.449 8.731 -7.543 1.00 86.00 102 GLU A N 1
ATOM 838 C CA . GLU A 1 102 ? -2.671 9.727 -8.284 1.00 86.00 102 GLU A CA 1
ATOM 839 C C . GLU A 1 102 ? -1.161 9.581 -8.006 1.00 86.00 102 GLU A C 1
ATOM 841 O O . GLU A 1 102 ? -0.761 9.055 -6.966 1.00 86.00 102 GLU A O 1
ATOM 846 N N . GLU A 1 103 ? -0.307 10.088 -8.901 1.00 86.12 103 GLU A N 1
ATOM 847 C CA . GLU A 1 103 ? 1.149 10.193 -8.687 1.00 86.12 103 GLU A CA 1
ATOM 848 C C . GLU A 1 103 ? 1.901 8.862 -8.489 1.00 86.12 103 GLU A C 1
ATOM 850 O O . GLU A 1 103 ? 2.861 8.795 -7.707 1.00 86.12 103 GLU A O 1
ATOM 855 N N . ASN A 1 104 ? 1.492 7.810 -9.212 1.00 87.38 104 ASN A N 1
ATOM 856 C CA . ASN A 1 104 ? 2.123 6.481 -9.169 1.00 87.38 104 ASN A CA 1
ATOM 857 C C . ASN A 1 104 ? 2.055 5.846 -7.764 1.00 87.38 104 ASN A C 1
ATOM 859 O O . ASN A 1 104 ? 2.966 5.138 -7.332 1.00 87.38 104 ASN A O 1
ATOM 863 N N . PHE A 1 105 ? 0.981 6.135 -7.028 1.00 92.69 105 PHE A N 1
ATOM 864 C CA . PHE A 1 105 ? 0.622 5.416 -5.814 1.00 92.69 105 PHE A CA 1
ATOM 865 C C . PHE A 1 105 ? -0.467 4.392 -6.122 1.00 92.69 105 PHE A C 1
ATOM 867 O O . PHE A 1 105 ? -1.360 4.629 -6.928 1.00 92.69 105 PHE A O 1
ATOM 874 N N . PHE A 1 106 ? -0.440 3.266 -5.419 1.00 92.81 106 PHE A N 1
ATOM 875 C CA . PHE A 1 106 ? -1.453 2.226 -5.550 1.00 92.81 106 PHE A CA 1
ATOM 876 C C . PHE A 1 106 ? -1.942 1.813 -4.175 1.00 92.81 106 PHE A C 1
ATOM 878 O O . PHE A 1 106 ? -1.145 1.611 -3.264 1.00 92.81 106 PHE A O 1
ATOM 885 N N . LEU A 1 107 ? -3.250 1.635 -4.021 1.00 94.12 107 LEU A N 1
ATOM 886 C CA . LEU A 1 107 ? -3.807 1.004 -2.834 1.00 94.12 107 LEU A CA 1
ATOM 887 C C . LEU A 1 107 ? -4.008 -0.486 -3.103 1.00 94.12 107 LEU A C 1
ATOM 889 O O . LEU A 1 107 ? -4.817 -0.876 -3.946 1.00 94.12 107 LEU A O 1
ATOM 893 N N . ILE A 1 108 ? -3.307 -1.323 -2.350 1.00 92.94 108 ILE A N 1
ATOM 894 C CA . ILE A 1 108 ? -3.386 -2.778 -2.442 1.00 92.94 108 ILE A CA 1
ATOM 895 C C . ILE A 1 108 ? -4.173 -3.293 -1.253 1.00 92.94 108 ILE A C 1
ATOM 897 O O . ILE A 1 108 ? -3.734 -3.170 -0.115 1.00 92.94 108 ILE A O 1
ATOM 901 N N . ARG A 1 109 ? -5.347 -3.868 -1.514 1.00 93.75 109 ARG A N 1
ATOM 902 C CA . ARG A 1 109 ? -6.226 -4.447 -0.499 1.00 93.75 109 ARG A CA 1
ATOM 903 C C . ARG A 1 109 ? -6.158 -5.964 -0.520 1.00 93.75 109 ARG A C 1
ATOM 905 O O . ARG A 1 109 ? -6.499 -6.588 -1.524 1.00 93.75 109 ARG A O 1
ATOM 912 N N . PHE A 1 110 ? -5.815 -6.540 0.617 1.00 92.50 110 PHE A N 1
ATOM 913 C CA . PHE A 1 110 ? -5.658 -7.968 0.828 1.00 92.50 110 PHE A CA 1
ATOM 914 C C . PHE A 1 110 ? -6.951 -8.595 1.348 1.00 92.50 110 PHE A C 1
ATOM 916 O O . PHE A 1 110 ? -7.751 -7.951 2.032 1.00 92.50 110 PHE A O 1
ATOM 923 N N . SER A 1 111 ? -7.161 -9.866 1.007 1.00 91.06 111 SER A N 1
ATOM 924 C CA . SER A 1 111 ? -8.338 -10.623 1.454 1.00 91.06 111 SER A CA 1
ATOM 925 C C . SER A 1 111 ? -8.133 -11.308 2.808 1.00 91.06 111 SER A C 1
ATOM 927 O O . SER A 1 111 ? -9.113 -11.642 3.470 1.00 91.06 111 SER A O 1
ATOM 929 N N . ASN A 1 112 ? -6.882 -11.527 3.221 1.00 91.12 112 ASN A N 1
ATOM 930 C CA . ASN A 1 112 ? -6.524 -12.179 4.479 1.00 91.12 112 ASN A CA 1
ATOM 931 C C . ASN A 1 112 ? -5.361 -11.443 5.172 1.00 91.12 112 ASN A C 1
ATOM 933 O O . ASN A 1 112 ? -4.689 -10.601 4.570 1.00 91.12 112 ASN A O 1
ATOM 937 N N . GLN A 1 113 ? -5.180 -11.725 6.462 1.00 92.94 113 GLN A N 1
ATOM 938 C CA . GLN A 1 113 ? -4.191 -11.057 7.308 1.00 92.94 113 GLN A CA 1
ATOM 939 C C . GLN A 1 113 ? -2.771 -11.548 7.010 1.00 92.94 113 GLN A C 1
ATOM 941 O O . GLN A 1 113 ? -1.822 -10.783 7.149 1.00 92.94 113 GLN A O 1
ATOM 946 N N . GLU A 1 114 ? -2.625 -12.808 6.611 1.00 91.19 114 GLU A N 1
ATOM 947 C CA . GLU A 1 114 ? -1.344 -13.452 6.344 1.00 91.19 114 GLU A CA 1
ATOM 948 C C . GLU A 1 114 ? -0.638 -12.799 5.150 1.00 91.19 114 GLU A C 1
ATOM 950 O O . GLU A 1 114 ? 0.504 -12.368 5.282 1.00 91.19 114 GLU A O 1
ATOM 955 N N . ASP A 1 115 ? -1.340 -12.640 4.025 1.00 89.38 115 ASP A N 1
ATOM 956 C CA . ASP A 1 115 ? -0.831 -12.001 2.810 1.00 89.38 115 ASP A CA 1
ATOM 957 C C . ASP A 1 115 ? -0.532 -10.510 3.059 1.00 89.38 115 ASP A C 1
ATOM 959 O O . ASP A 1 115 ? 0.478 -9.998 2.577 1.00 89.38 115 ASP A O 1
ATOM 963 N N . TYR A 1 116 ? -1.369 -9.821 3.851 1.00 91.75 116 TYR A N 1
ATOM 964 C CA . TYR A 1 116 ? -1.118 -8.434 4.269 1.00 91.75 116 TYR A CA 1
ATOM 965 C C . TYR A 1 116 ? 0.171 -8.317 5.089 1.00 91.75 116 TYR A C 1
ATOM 967 O O . TYR A 1 116 ? 1.025 -7.486 4.788 1.00 91.75 116 TYR A O 1
ATOM 975 N N . SER A 1 117 ? 0.319 -9.144 6.128 1.00 90.81 117 SER A N 1
ATOM 976 C CA . SER A 1 117 ? 1.487 -9.109 7.010 1.00 90.81 117 SER A CA 1
ATOM 977 C C . SER A 1 117 ? 2.756 -9.485 6.249 1.00 90.81 117 SER A C 1
ATOM 979 O O . SER A 1 117 ? 3.786 -8.846 6.436 1.00 90.81 117 SER A O 1
ATOM 981 N N . TYR A 1 118 ? 2.669 -10.474 5.359 1.00 88.00 118 TYR A N 1
ATOM 982 C CA . TYR A 1 118 ? 3.763 -10.862 4.475 1.00 88.00 118 TYR A CA 1
ATOM 983 C C . TYR A 1 118 ? 4.201 -9.677 3.606 1.00 88.00 118 TYR A C 1
ATOM 985 O O . TYR A 1 118 ? 5.366 -9.293 3.632 1.00 88.00 118 TYR A O 1
ATOM 993 N N . ALA A 1 119 ? 3.258 -9.019 2.922 1.00 88.12 119 ALA A N 1
ATOM 994 C CA . ALA A 1 119 ? 3.548 -7.840 2.108 1.00 88.12 119 ALA A CA 1
ATOM 995 C C . ALA A 1 119 ? 4.114 -6.659 2.918 1.00 88.12 119 ALA A C 1
ATOM 997 O O . ALA A 1 119 ? 4.938 -5.909 2.405 1.00 88.12 119 ALA A O 1
ATOM 998 N N . LEU A 1 120 ? 3.701 -6.481 4.174 1.00 89.62 120 LEU A N 1
ATOM 999 C CA . LEU A 1 120 ? 4.159 -5.364 5.000 1.00 89.62 120 LEU A CA 1
ATOM 1000 C C . LEU A 1 120 ? 5.549 -5.589 5.618 1.00 89.62 120 LEU A C 1
ATOM 1002 O O . LEU A 1 120 ? 6.330 -4.646 5.711 1.00 89.62 120 LEU A O 1
ATOM 1006 N N . PHE A 1 121 ? 5.856 -6.805 6.080 1.00 88.38 121 PHE A N 1
ATOM 1007 C CA . PHE A 1 121 ? 7.031 -7.051 6.927 1.00 88.38 121 PHE A CA 1
ATOM 1008 C C . PHE A 1 121 ? 8.199 -7.745 6.225 1.00 88.38 121 PHE A C 1
ATOM 1010 O O . PHE A 1 121 ? 9.330 -7.623 6.689 1.00 88.38 121 PHE A O 1
ATOM 1017 N N . GLU A 1 122 ? 7.967 -8.444 5.114 1.00 81.06 122 GLU A N 1
ATOM 1018 C CA . GLU A 1 122 ? 8.990 -9.305 4.496 1.00 81.06 122 GLU A CA 1
ATOM 1019 C C . GLU A 1 122 ? 9.931 -8.562 3.525 1.00 81.06 122 GLU A C 1
ATOM 1021 O O . GLU A 1 122 ? 10.755 -9.180 2.852 1.00 81.06 122 GLU A O 1
ATOM 1026 N N . GLY A 1 123 ? 9.889 -7.224 3.512 1.00 69.38 123 GLY A N 1
ATOM 1027 C CA . GLY A 1 123 ? 10.961 -6.373 2.982 1.00 69.38 123 GLY A CA 1
ATOM 1028 C C . GLY A 1 123 ? 10.664 -5.642 1.669 1.00 69.38 123 GLY A C 1
ATOM 1029 O O . GLY A 1 123 ? 9.529 -5.561 1.209 1.00 69.38 123 GLY A O 1
ATOM 1030 N N . LEU A 1 124 ? 11.719 -5.049 1.093 1.00 69.50 124 LEU A N 1
ATOM 1031 C CA . LEU A 1 124 ? 11.678 -4.255 -0.142 1.00 69.50 124 LEU A CA 1
ATOM 1032 C C . LEU A 1 124 ? 11.249 -5.120 -1.336 1.0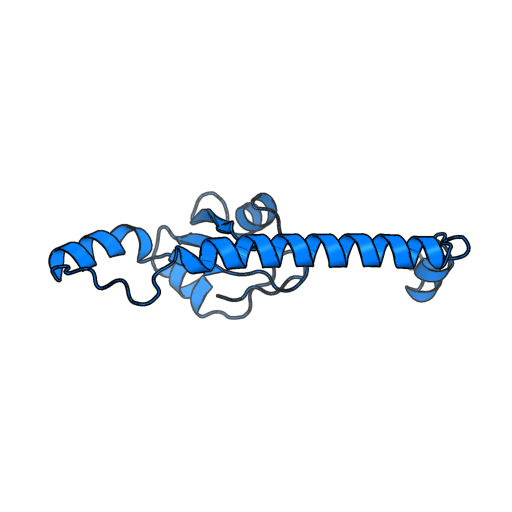0 69.50 124 LEU A C 1
ATOM 1034 O O . LEU A 1 124 ? 12.053 -5.857 -1.907 1.00 69.50 124 LEU A O 1
ATOM 1038 N N . TRP A 1 125 ? 9.982 -5.008 -1.730 1.00 84.62 125 TRP A N 1
ATOM 1039 C CA . TRP A 1 125 ? 9.458 -5.667 -2.924 1.00 84.62 125 TRP A CA 1
ATOM 1040 C C . TRP A 1 125 ? 10.054 -5.067 -4.189 1.00 84.62 125 TRP A C 1
ATOM 1042 O O . TRP A 1 125 ? 10.314 -3.867 -4.247 1.00 84.62 125 TRP A O 1
ATOM 1052 N N . MET A 1 126 ? 10.214 -5.896 -5.218 1.00 81.94 126 MET A N 1
ATOM 1053 C CA . MET A 1 126 ? 10.649 -5.454 -6.537 1.00 81.94 126 MET A CA 1
ATOM 1054 C C . MET A 1 126 ? 9.647 -5.903 -7.603 1.00 81.94 126 MET A C 1
ATOM 1056 O O . MET A 1 126 ? 9.277 -7.078 -7.662 1.00 81.94 126 MET A O 1
ATOM 1060 N N . ILE A 1 127 ? 9.214 -4.966 -8.445 1.00 79.50 127 ILE A N 1
ATOM 1061 C CA . ILE A 1 127 ? 8.353 -5.202 -9.607 1.00 79.50 127 ILE A CA 1
ATOM 1062 C C . ILE A 1 127 ? 9.072 -4.643 -10.830 1.00 79.50 127 ILE A C 1
ATOM 1064 O O . ILE A 1 127 ? 9.275 -3.439 -10.903 1.00 79.50 127 ILE A O 1
ATOM 1068 N N . VAL A 1 128 ? 9.425 -5.497 -11.798 1.00 78.81 128 VAL A N 1
ATOM 1069 C CA . VAL A 1 128 ? 10.068 -5.071 -13.062 1.00 78.81 128 VAL A CA 1
ATOM 1070 C C . VAL A 1 128 ? 11.287 -4.170 -12.789 1.00 78.81 128 VAL A C 1
ATOM 1072 O O . VAL A 1 128 ? 11.360 -3.052 -13.267 1.00 78.81 128 VAL A O 1
ATOM 1075 N N . ASP A 1 129 ? 12.206 -4.625 -11.935 1.00 81.19 129 ASP A N 1
ATOM 1076 C CA . ASP A 1 129 ? 13.412 -3.880 -11.529 1.00 81.19 129 ASP A CA 1
ATOM 1077 C C . ASP A 1 129 ? 13.171 -2.564 -10.747 1.00 81.19 129 ASP A C 1
ATOM 1079 O O . ASP A 1 129 ? 14.122 -1.853 -10.419 1.00 81.19 129 ASP A O 1
ATOM 1083 N N . HIS A 1 130 ? 11.925 -2.273 -10.346 1.00 81.94 130 HIS A N 1
ATOM 1084 C CA . HIS A 1 130 ? 11.566 -1.138 -9.488 1.00 81.94 130 HIS A CA 1
ATOM 1085 C C . HIS A 1 130 ? 11.263 -1.579 -8.058 1.00 81.94 130 HIS A C 1
ATOM 1087 O O . HIS A 1 130 ? 10.438 -2.467 -7.833 1.00 81.94 130 HIS A O 1
ATOM 1093 N N . TYR A 1 131 ? 11.887 -0.929 -7.076 1.00 88.12 131 TYR A N 1
ATOM 1094 C CA . TYR A 1 131 ? 11.581 -1.157 -5.663 1.00 88.12 131 TYR A CA 1
ATOM 1095 C C . TYR A 1 131 ? 10.235 -0.542 -5.281 1.00 88.12 131 TYR A C 1
ATOM 1097 O O . TYR A 1 131 ? 9.902 0.544 -5.747 1.00 88.12 131 TYR A O 1
ATOM 1105 N N . LEU A 1 132 ? 9.484 -1.189 -4.396 1.00 86.94 132 LEU A N 1
ATOM 1106 C CA . LEU A 1 132 ? 8.276 -0.615 -3.811 1.00 86.94 132 LEU A CA 1
ATOM 1107 C C . LEU A 1 132 ? 8.577 -0.016 -2.444 1.00 86.94 132 LEU A C 1
ATOM 1109 O O . LEU A 1 132 ? 9.197 -0.651 -1.590 1.00 86.94 132 LEU A O 1
ATOM 1113 N N . LEU A 1 133 ? 8.062 1.187 -2.230 1.00 87.44 133 LEU A N 1
ATOM 1114 C CA . LEU A 1 133 ? 7.793 1.717 -0.904 1.00 87.44 133 LEU A CA 1
ATOM 1115 C C . LEU A 1 133 ? 6.399 1.278 -0.472 1.00 87.44 133 LEU A C 1
ATOM 1117 O O . LEU A 1 133 ? 5.486 1.269 -1.297 1.00 87.44 133 LEU A O 1
ATOM 1121 N N . VAL A 1 134 ? 6.265 0.928 0.803 1.00 86.56 134 VAL A N 1
ATOM 1122 C CA . VAL A 1 134 ? 5.032 0.497 1.474 1.00 86.56 134 VAL A CA 1
ATOM 1123 C C . VAL A 1 134 ? 4.799 1.398 2.680 1.00 86.56 134 VAL A C 1
ATOM 1125 O O . VAL A 1 134 ? 5.812 1.764 3.320 1.00 86.56 134 VAL A O 1
#

Sequence (134 aa):
MNQKIPYLDMVVGNGFDNLDPKKIAELVAEEYMSNQKFLEARKDLETLFNPKLSIKVTLKEYKDWCKPWKLSLIVKPLGENLNLQAVERWARKDRVRVIDLEENFFLIRFSNQEDYSYALFEGLWMIVDHYLLV

InterPro domains:
  IPR025558 Domain of unknown function DUF4283 [PF14111] (69-134)

Foldseek 3Di:
DDDDDDPVVVVVVPDPVPCDPVNVVVVVVVVVVVVVVVVVVVVVVVVVDPVPPDDDDDPVRVCVVCVQCVLKDKKAWDDDADDPVQVCVVLPVPFWDWDDDPPSIIIIGGPDPVSSCCVPPVDFDDGPNTTMDD